Protein AF-A0A954MRH5-F1 (afdb_monomer_lite)

pLDDT: mean 93.79, std 6.07, range [64.12, 98.69]

Foldseek 3Di:
DVVVVDPDDDDDDPCVLAPPPRDDWDDDPQLCDDDVCVVPVCVLRVLLSSVVSVCVVVVDQEDEDECVVVSSLLSNVRSCVVVVPNHHYHYDYFDADPLRQGDDPCLVVDDPLRNQLSSCLRVLQVVLQVCLLVFDWNQVSQVVSVVSSVVSPNPDDPDDFDADSNRRHGRHTGGHDNVDRGD

Radius of gyration: 18.88 Å; chains: 1; bounding box: 48×38×46 Å

Secondary structure (DSSP, 8-state):
-TTTT-S------HHHHS-TT--------GGGSSGGGTS-TTHHHHHHHHHHHHHHHH--SEEEEEGGGHHHHHHHHHHHHHTT---EEEEEP--B-TTSPBP-GGGGG--HHHHHHHTTHHHHHHHHHHHHHTT-BHHHHHHHHHHHHHHHT-S--S----B-TTT--B--SSBPPTTS---

Structure (mmCIF, N/CA/C/O backbone):
data_AF-A0A954MRH5-F1
#
_entry.id   AF-A0A954MRH5-F1
#
loop_
_atom_site.group_PDB
_atom_site.id
_atom_site.type_symbol
_atom_site.label_atom_id
_atom_site.label_alt_id
_atom_site.label_comp_id
_atom_site.label_asym_id
_atom_site.label_entity_id
_atom_site.label_seq_id
_atom_site.pdbx_PDB_ins_code
_atom_site.Cartn_x
_atom_site.Cartn_y
_atom_site.Cartn_z
_atom_site.occupancy
_atom_site.B_iso_or_equiv
_atom_site.auth_seq_id
_atom_site.auth_comp_id
_atom_site.auth_asym_id
_atom_site.auth_atom_id
_atom_site.pdbx_PDB_model_num
ATOM 1 N N . LEU A 1 1 ? -23.532 3.596 -3.699 1.00 89.56 1 LEU A N 1
ATOM 2 C CA . LEU A 1 1 ? -23.873 2.685 -2.579 1.00 89.56 1 LEU A CA 1
ATOM 3 C C . LEU A 1 1 ? -25.225 2.007 -2.791 1.00 89.56 1 LEU A C 1
ATOM 5 O O . LEU A 1 1 ? -25.242 0.791 -2.868 1.00 89.56 1 LEU A O 1
ATOM 9 N N . GLN A 1 2 ? -26.325 2.746 -2.987 1.00 90.81 2 GLN A N 1
ATOM 10 C CA . GLN A 1 2 ? -27.653 2.141 -3.208 1.00 90.81 2 GLN A CA 1
ATOM 11 C C . GLN A 1 2 ? -27.710 1.185 -4.417 1.00 90.81 2 GLN A C 1
ATOM 13 O O . GLN A 1 2 ? -28.154 0.055 -4.273 1.00 90.81 2 GLN A O 1
ATOM 18 N N . ILE A 1 3 ? -27.176 1.591 -5.578 1.00 96.56 3 ILE A N 1
ATOM 19 C CA . ILE A 1 3 ? -27.087 0.725 -6.777 1.00 96.56 3 ILE A CA 1
ATOM 20 C C . ILE A 1 3 ? -26.223 -0.524 -6.523 1.00 96.56 3 ILE A C 1
ATOM 22 O O . ILE A 1 3 ? -26.473 -1.575 -7.097 1.00 96.56 3 ILE A O 1
ATOM 26 N N . ALA A 1 4 ? -25.235 -0.428 -5.631 1.00 93.38 4 ALA A N 1
ATOM 27 C CA . ALA A 1 4 ? -24.370 -1.545 -5.252 1.00 93.38 4 ALA A CA 1
ATOM 28 C C . ALA A 1 4 ? -24.999 -2.456 -4.175 1.00 93.38 4 ALA A C 1
ATOM 30 O O . ALA A 1 4 ? -24.325 -3.344 -3.665 1.00 93.38 4 ALA A O 1
ATOM 31 N N . GLY A 1 5 ? -26.259 -2.219 -3.788 1.00 96.94 5 GLY A N 1
ATOM 32 C CA . GLY A 1 5 ? -26.965 -3.027 -2.792 1.00 96.94 5 GLY A CA 1
ATOM 33 C C . GLY A 1 5 ? -26.489 -2.823 -1.351 1.00 96.94 5 GLY A C 1
ATOM 34 O O . GLY A 1 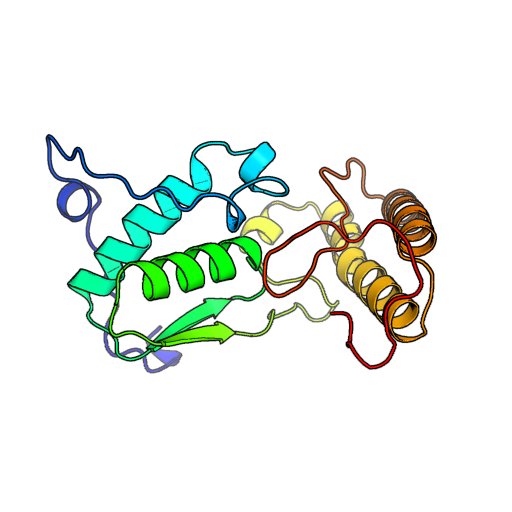5 ? -26.732 -3.675 -0.502 1.00 96.94 5 GLY A O 1
ATOM 35 N N . CYS A 1 6 ? -25.798 -1.721 -1.039 1.00 96.88 6 CYS A N 1
ATOM 36 C CA . CYS A 1 6 ? -25.361 -1.461 0.334 1.00 96.88 6 CYS A CA 1
ATOM 37 C C . CYS A 1 6 ? -26.562 -1.173 1.250 1.00 96.88 6 CYS A C 1
ATOM 39 O O . CYS A 1 6 ? -27.315 -0.232 1.002 1.00 96.88 6 CYS A O 1
ATOM 41 N N . HIS A 1 7 ? -26.684 -1.928 2.344 1.00 96.56 7 HIS A N 1
ATOM 42 C CA . HIS A 1 7 ? -27.750 -1.763 3.342 1.00 96.56 7 HIS A CA 1
ATOM 43 C C . HIS A 1 7 ? -27.573 -0.526 4.238 1.00 96.56 7 HIS A C 1
ATOM 45 O O . HIS A 1 7 ? -28.554 0.036 4.716 1.00 96.56 7 HIS A O 1
ATOM 51 N N . LEU A 1 8 ? -26.327 -0.112 4.486 1.00 96.06 8 LEU A N 1
ATOM 52 C CA . LEU A 1 8 ? -25.982 0.995 5.378 1.00 96.06 8 LEU A CA 1
ATOM 53 C C . LEU A 1 8 ? -24.774 1.761 4.825 1.00 96.06 8 LEU A C 1
ATOM 55 O O . LEU A 1 8 ? -23.855 1.165 4.263 1.00 96.06 8 LEU A O 1
ATOM 59 N N . ALA A 1 9 ? -24.753 3.072 5.054 1.00 96.12 9 ALA A N 1
ATOM 60 C CA . ALA A 1 9 ? -23.539 3.876 5.042 1.00 96.12 9 ALA A CA 1
ATOM 61 C C . ALA A 1 9 ? -23.275 4.368 6.472 1.00 96.12 9 ALA A C 1
ATOM 63 O O . ALA A 1 9 ? -24.093 5.093 7.034 1.00 96.12 9 ALA A O 1
ATOM 64 N N . TYR A 1 10 ? -22.158 3.954 7.073 1.00 96.00 10 TYR A N 1
ATOM 65 C CA . TYR A 1 10 ? -21.760 4.432 8.396 1.00 96.00 10 TYR A CA 1
ATOM 66 C C . TYR A 1 10 ? -20.880 5.676 8.251 1.00 96.00 10 TY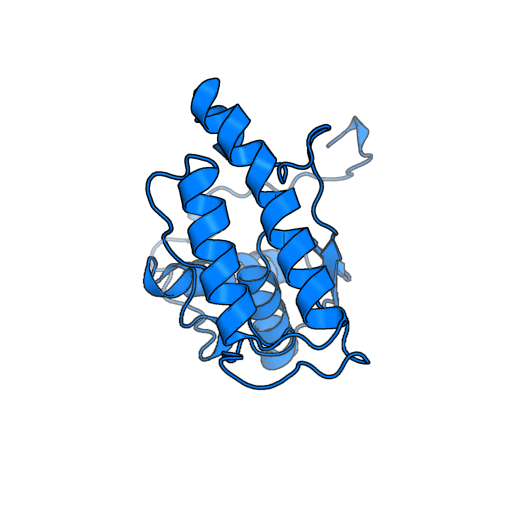R A C 1
ATOM 68 O O . TYR A 1 10 ? -19.753 5.593 7.766 1.00 96.00 10 TYR A O 1
ATOM 76 N N . THR A 1 11 ? -21.414 6.833 8.644 1.00 96.25 11 THR A N 1
ATOM 77 C CA . THR A 1 11 ? -20.775 8.148 8.474 1.00 96.25 11 THR A CA 1
ATOM 78 C C . THR A 1 11 ? -20.686 8.890 9.814 1.00 96.25 11 THR A C 1
ATOM 80 O O . THR A 1 11 ? -21.389 9.886 10.006 1.00 96.25 11 THR A O 1
ATOM 83 N N . PRO A 1 12 ? -19.891 8.395 10.782 1.00 96.38 12 PRO A N 1
ATOM 84 C CA . PRO A 1 12 ? -19.759 9.050 12.079 1.00 96.38 12 PRO A CA 1
ATOM 85 C C . PRO A 1 12 ? -19.056 10.407 11.926 1.00 96.38 12 PRO A C 1
ATOM 87 O O . PRO A 1 12 ? -18.110 10.518 11.137 1.00 96.38 12 PRO A O 1
ATOM 90 N N . PRO A 1 13 ? -19.461 11.438 12.685 1.00 96.88 13 PRO A N 1
ATOM 91 C CA . PRO A 1 13 ? -18.741 12.699 12.700 1.00 96.88 13 PRO A CA 1
ATOM 92 C C . PRO A 1 13 ? -17.397 12.565 13.451 1.00 96.88 13 PRO A C 1
ATOM 94 O O . PRO A 1 13 ? -17.217 11.634 14.252 1.00 96.88 13 PRO A O 1
ATOM 97 N N . PRO A 1 14 ? -16.430 13.476 13.219 1.00 96.06 14 PRO A N 1
ATOM 98 C CA . PRO A 1 14 ? -15.101 13.404 13.825 1.00 96.06 14 PRO A CA 1
ATOM 99 C C . PRO A 1 14 ? -15.111 13.309 15.351 1.00 96.06 14 PRO A C 1
ATOM 101 O O . PRO A 1 14 ? -14.329 12.543 15.897 1.00 96.06 14 PRO A O 1
ATOM 104 N N . GLU A 1 15 ? -16.007 14.013 16.038 1.00 96.62 15 GLU A N 1
ATOM 105 C CA . GLU A 1 15 ? -16.146 14.007 17.498 1.00 96.62 15 GLU A CA 1
ATOM 106 C C . GLU A 1 15 ? -16.636 12.665 18.061 1.00 96.62 15 GLU A C 1
ATOM 108 O O . GLU A 1 15 ? -16.287 12.301 19.183 1.00 96.62 15 GLU A O 1
ATOM 113 N N . GLN A 1 16 ? -17.390 11.887 17.275 1.00 95.50 16 GLN A N 1
ATOM 114 C CA . GLN A 1 16 ? -17.763 10.519 17.639 1.00 95.50 16 GLN A CA 1
ATOM 115 C C . GLN A 1 16 ? -16.573 9.567 17.470 1.00 95.50 16 GLN A C 1
ATOM 117 O O . GLN A 1 16 ? -16.407 8.617 18.240 1.00 95.50 16 GLN A O 1
ATOM 122 N N . MET A 1 17 ? -15.728 9.812 16.467 1.00 97.62 17 MET A N 1
ATOM 123 C CA . MET A 1 17 ? -14.498 9.046 16.288 1.00 97.62 17 MET A CA 1
ATOM 124 C C . MET A 1 17 ? -13.462 9.424 17.351 1.00 97.62 17 MET A C 1
ATOM 126 O O . MET A 1 17 ? -12.889 8.542 17.984 1.00 97.62 17 MET A O 1
ATOM 130 N N . TYR A 1 18 ? -13.255 10.707 17.609 1.00 97.50 18 TYR A N 1
ATOM 131 C CA . TYR A 1 18 ? -12.198 11.240 18.460 1.00 97.50 18 TYR A CA 1
ATOM 132 C C . TYR A 1 18 ? -12.798 12.239 19.458 1.00 97.50 18 TYR A C 1
ATOM 134 O O . TYR A 1 18 ? -12.768 13.447 19.215 1.00 97.50 18 TYR A O 1
ATOM 142 N N . PRO A 1 19 ? -13.369 11.756 20.576 1.00 96.81 19 PRO A N 1
ATOM 143 C CA . PRO A 1 19 ? -13.929 12.637 21.592 1.00 96.81 19 PRO A CA 1
ATOM 144 C C . PRO A 1 19 ? -12.839 13.512 22.238 1.00 96.81 19 PRO A C 1
ATOM 146 O O . PRO A 1 19 ? -11.656 13.149 22.208 1.00 96.81 19 PRO A O 1
ATOM 149 N N . PRO A 1 20 ? -13.210 14.648 22.863 1.00 97.50 20 PRO A N 1
ATOM 150 C CA . PRO A 1 20 ? -12.262 15.484 23.594 1.00 97.50 20 PRO A CA 1
ATOM 151 C C . PRO A 1 20 ? -11.440 14.664 24.598 1.00 97.50 20 PRO A C 1
ATOM 153 O O . PRO A 1 20 ? -11.992 13.905 25.391 1.00 97.50 20 PRO A O 1
ATOM 156 N N . GLY A 1 21 ? -10.113 14.808 24.551 1.00 96.94 21 GLY A N 1
ATOM 157 C CA . GLY A 1 21 ? -9.197 14.051 25.409 1.00 96.94 21 GLY A CA 1
ATOM 158 C C . GLY A 1 21 ? -8.838 12.647 24.906 1.00 96.94 21 GLY A C 1
ATOM 159 O O . GLY A 1 21 ? -8.277 11.869 25.672 1.00 96.94 21 GLY A O 1
ATOM 160 N N . PHE A 1 22 ? -9.125 12.301 23.646 1.00 97.19 22 PHE A N 1
ATOM 161 C CA . PHE A 1 22 ? -8.670 11.042 23.047 1.00 97.19 22 PHE A CA 1
ATOM 162 C C . PHE A 1 22 ? -7.131 10.928 23.068 1.00 97.19 22 PHE A C 1
ATOM 164 O O . PHE A 1 22 ? -6.431 11.788 22.539 1.00 97.19 22 PHE A O 1
ATOM 171 N N . GLN A 1 23 ? -6.609 9.858 23.680 1.00 96.69 23 GLN A N 1
ATOM 172 C CA . GLN A 1 23 ? -5.170 9.665 23.948 1.00 96.69 23 GLN A CA 1
ATOM 173 C C . GLN A 1 23 ? -4.608 8.331 23.430 1.00 96.69 23 GLN A C 1
ATOM 175 O O . GLN A 1 23 ? -3.421 8.051 23.585 1.00 96.69 23 GLN A O 1
ATOM 180 N N . THR A 1 24 ? -5.435 7.483 22.819 1.00 97.62 24 THR A N 1
ATOM 181 C CA . THR A 1 24 ? -5.009 6.154 22.365 1.00 97.62 24 THR A CA 1
ATOM 182 C C . THR A 1 24 ? -4.482 6.210 20.936 1.00 97.62 24 THR A C 1
ATOM 184 O O . THR A 1 24 ? -5.123 6.770 20.054 1.00 97.62 24 THR A O 1
ATOM 187 N N . SER A 1 25 ? -3.345 5.570 20.675 1.00 96.31 25 SER A N 1
ATOM 188 C CA . SER A 1 25 ? -2.839 5.363 19.316 1.00 96.31 25 SER A CA 1
ATOM 189 C C . SER A 1 25 ? -2.343 3.933 19.143 1.00 96.31 25 SER A C 1
ATOM 191 O O . SER A 1 25 ? -1.974 3.274 20.115 1.00 96.31 25 SER A O 1
ATOM 193 N N . ILE A 1 26 ? -2.363 3.450 17.903 1.00 97.50 26 ILE A N 1
ATOM 194 C CA . ILE A 1 26 ? -1.833 2.141 17.522 1.00 97.50 26 ILE A CA 1
ATOM 195 C C . ILE A 1 26 ? -0.628 2.367 16.617 1.00 97.50 26 ILE A C 1
ATOM 197 O O . ILE A 1 26 ? -0.722 3.069 15.611 1.00 97.50 26 ILE A O 1
ATOM 201 N N . LYS A 1 27 ? 0.501 1.747 16.963 1.00 96.44 27 LYS A N 1
ATOM 202 C CA . LYS A 1 27 ? 1.716 1.738 16.148 1.00 96.44 27 LYS A CA 1
ATOM 203 C C . LYS A 1 27 ? 1.984 0.310 15.684 1.00 96.44 27 LYS A C 1
ATOM 205 O O . LYS A 1 27 ? 2.198 -0.575 16.504 1.00 96.44 27 LYS A O 1
ATOM 210 N N . VAL A 1 28 ? 2.002 0.109 14.372 1.00 95.62 28 VAL A N 1
ATOM 211 C CA . VAL A 1 28 ? 2.463 -1.135 13.743 1.00 95.62 28 VAL A CA 1
ATOM 212 C C . VAL A 1 28 ? 3.884 -0.882 13.259 1.00 95.62 28 VAL A C 1
ATOM 214 O O . VAL A 1 28 ? 4.093 0.085 12.541 1.00 95.62 28 VAL A O 1
ATOM 217 N N . GLU A 1 29 ? 4.867 -1.680 13.672 1.00 92.19 29 GLU A N 1
ATOM 218 C CA . GLU A 1 29 ? 6.280 -1.341 13.445 1.00 92.19 29 GLU A CA 1
ATOM 219 C C . GLU A 1 29 ? 6.769 -1.687 12.034 1.00 92.19 29 GLU A C 1
ATOM 221 O O . GLU A 1 29 ? 6.467 -0.944 11.107 1.00 92.19 29 GLU A O 1
ATOM 226 N N . ALA A 1 30 ? 7.514 -2.782 11.860 1.00 91.50 30 ALA A N 1
ATOM 227 C CA . ALA A 1 30 ? 8.317 -3.073 10.667 1.00 91.50 30 ALA A CA 1
ATOM 228 C C . ALA A 1 30 ? 7.620 -2.786 9.320 1.00 91.50 30 ALA A C 1
ATOM 230 O O . ALA A 1 30 ? 8.152 -2.052 8.496 1.00 91.50 30 ALA A O 1
ATOM 231 N N . VAL A 1 31 ? 6.394 -3.279 9.125 1.00 93.12 31 VAL A N 1
ATOM 232 C CA . VAL A 1 31 ? 5.659 -3.149 7.850 1.00 93.12 31 VAL A CA 1
ATOM 233 C C . VAL A 1 31 ? 5.215 -1.711 7.517 1.00 93.12 31 VAL A C 1
ATOM 235 O O . VAL A 1 31 ? 4.887 -1.403 6.372 1.00 93.12 31 VAL A O 1
ATOM 238 N N . SER A 1 32 ? 5.218 -0.800 8.497 1.00 91.44 32 SER A N 1
ATOM 239 C CA 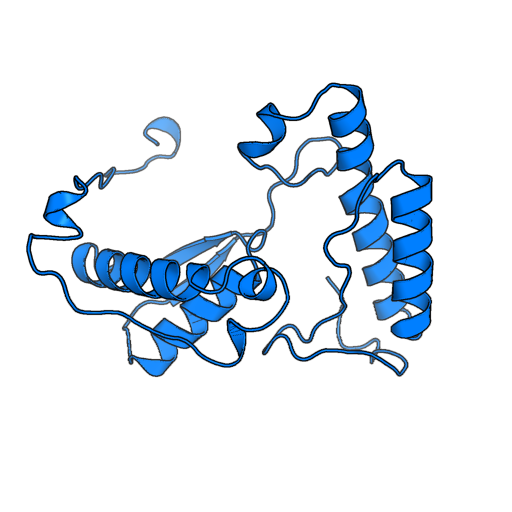. SER A 1 32 ? 4.905 0.620 8.275 1.00 91.44 32 SER A CA 1
ATOM 240 C C . SER A 1 32 ? 6.110 1.464 7.847 1.00 91.44 32 SER A C 1
ATOM 242 O O . SER A 1 32 ? 5.932 2.627 7.484 1.00 91.44 32 SER A O 1
ATOM 244 N N . GLN A 1 33 ? 7.325 0.912 7.913 1.00 90.44 33 GLN A N 1
ATOM 245 C CA . GLN A 1 33 ? 8.563 1.633 7.622 1.00 90.44 33 GLN A CA 1
ATOM 246 C C . GLN A 1 33 ? 8.901 1.590 6.125 1.00 90.44 33 GLN A C 1
ATOM 248 O O . GLN A 1 33 ? 8.517 0.661 5.414 1.00 90.44 33 GLN A O 1
ATOM 253 N N . GLY A 1 34 ? 9.632 2.602 5.644 1.00 91.94 34 GLY A N 1
ATOM 254 C CA . GLY A 1 34 ? 9.980 2.748 4.226 1.00 91.94 34 GLY A CA 1
ATOM 255 C C . GLY A 1 34 ? 8.770 3.027 3.324 1.00 91.94 34 GLY A C 1
ATOM 256 O O . GLY A 1 34 ? 7.636 3.167 3.797 1.00 91.94 34 GLY A O 1
ATOM 257 N N . LEU A 1 35 ? 9.008 3.107 2.011 1.00 93.50 35 LEU A N 1
ATOM 258 C CA . LEU A 1 35 ? 7.978 3.367 0.995 1.00 93.50 35 LEU A CA 1
ATOM 259 C C . LEU A 1 35 ? 7.137 4.615 1.350 1.00 93.50 35 LEU A C 1
ATOM 261 O O . LEU A 1 35 ? 7.669 5.694 1.616 1.00 93.50 35 LEU A O 1
ATOM 265 N N . CYS A 1 36 ? 5.808 4.479 1.423 1.00 90.38 36 CYS A N 1
ATOM 266 C CA . CYS A 1 36 ? 4.915 5.570 1.809 1.00 90.38 36 CYS A CA 1
ATOM 267 C C . CYS A 1 36 ? 5.155 6.068 3.244 1.00 90.38 36 CYS A C 1
ATOM 269 O O . CYS A 1 36 ? 4.845 7.223 3.535 1.00 90.38 36 CYS A O 1
ATOM 271 N N . GLY A 1 37 ? 5.691 5.229 4.135 1.00 85.31 37 GLY A N 1
ATOM 272 C CA . GLY A 1 37 ? 5.943 5.567 5.537 1.00 85.31 37 GLY A CA 1
ATOM 273 C C . GLY A 1 37 ? 7.080 6.569 5.728 1.00 85.31 37 GLY A C 1
ATOM 274 O O . GLY A 1 37 ? 7.008 7.410 6.621 1.00 85.31 37 GLY A O 1
ATOM 275 N N . GLU A 1 38 ? 8.086 6.547 4.851 1.00 88.56 38 GLU A N 1
ATOM 276 C CA . GLU A 1 38 ? 9.236 7.459 4.915 1.00 88.56 38 GLU A CA 1
ATOM 277 C C . GLU A 1 38 ? 8.825 8.909 4.640 1.00 88.56 38 GLU A C 1
ATOM 279 O O . GLU A 1 38 ? 9.144 9.820 5.401 1.00 88.56 38 GLU A O 1
ATOM 284 N N . SER A 1 39 ? 8.004 9.112 3.610 1.00 85.31 39 SER A N 1
ATOM 285 C CA . SER A 1 39 ? 7.442 10.429 3.293 1.00 85.31 39 SER A CA 1
ATOM 286 C C . SER A 1 39 ? 6.363 10.892 4.286 1.00 85.31 39 SER A C 1
ATOM 288 O O . SER A 1 39 ? 5.942 12.051 4.244 1.00 85.31 39 SER A O 1
ATOM 290 N N . ARG A 1 40 ? 5.861 9.995 5.155 1.00 87.00 40 ARG A N 1
ATOM 291 C CA . ARG A 1 40 ? 4.695 10.243 6.020 1.00 87.00 40 ARG A CA 1
ATOM 292 C C . ARG A 1 40 ? 4.805 9.548 7.394 1.00 87.00 40 ARG A C 1
ATOM 294 O O . ARG A 1 40 ? 4.036 8.621 7.670 1.00 87.00 40 ARG A O 1
ATOM 301 N N . PRO A 1 41 ? 5.655 10.047 8.312 1.00 79.75 41 PRO A N 1
ATOM 302 C CA . PRO A 1 41 ? 6.039 9.349 9.550 1.00 79.75 41 PRO A CA 1
ATOM 303 C C . PRO A 1 41 ? 4.899 8.937 10.502 1.00 79.75 41 PRO A C 1
ATOM 305 O O . PRO A 1 41 ? 5.065 8.032 11.315 1.00 79.75 41 PRO A O 1
ATOM 308 N N . HIS A 1 42 ? 3.730 9.582 10.425 1.00 86.56 42 HIS A N 1
ATOM 309 C CA . HIS A 1 42 ? 2.575 9.296 11.294 1.00 86.56 42 HIS A CA 1
ATOM 310 C C . HIS A 1 42 ? 1.396 8.631 10.573 1.00 86.56 42 HIS A C 1
ATOM 312 O O . HIS A 1 42 ? 0.396 8.284 11.204 1.00 86.56 42 HIS A O 1
ATOM 318 N N . PHE A 1 43 ? 1.487 8.455 9.253 1.00 92.62 43 PHE A N 1
ATOM 319 C CA . PHE A 1 43 ? 0.342 8.084 8.423 1.00 92.62 43 PHE A CA 1
ATOM 320 C C . PHE A 1 43 ? -0.240 6.722 8.801 1.00 92.62 43 PHE A C 1
ATOM 322 O O . PHE A 1 43 ? -1.434 6.624 9.085 1.00 92.62 43 PHE A O 1
ATOM 329 N N . PHE A 1 44 ? 0.596 5.687 8.895 1.00 96.62 44 PHE A N 1
ATOM 330 C CA . PHE A 1 44 ? 0.119 4.339 9.209 1.00 96.62 44 PHE A CA 1
ATOM 331 C C . PHE A 1 44 ? -0.349 4.170 10.657 1.00 96.62 44 PHE A C 1
ATOM 333 O O . PHE A 1 44 ? -1.248 3.370 10.899 1.00 96.62 44 PHE A O 1
ATOM 340 N N . GLY A 1 45 ? 0.174 4.957 11.604 1.00 96.38 45 GLY A N 1
ATOM 341 C CA . GLY A 1 45 ? -0.360 4.984 12.969 1.00 96.38 45 GLY A CA 1
ATOM 342 C C . GLY A 1 45 ? -1.788 5.538 13.013 1.00 96.38 45 GLY A C 1
ATOM 343 O O . GLY A 1 45 ? -2.668 4.974 13.668 1.00 96.38 45 GLY A O 1
ATOM 344 N N . GLY A 1 46 ? -2.053 6.595 12.237 1.00 97.00 46 GLY A N 1
ATOM 345 C CA . GLY A 1 46 ? -3.403 7.127 12.040 1.00 97.00 46 GLY A CA 1
ATOM 346 C C . GLY A 1 46 ? -4.342 6.113 11.381 1.00 97.00 46 GLY A C 1
ATOM 347 O O . GLY A 1 46 ? -5.442 5.888 11.887 1.00 97.00 46 GLY A O 1
ATOM 348 N N . VAL A 1 47 ? -3.890 5.451 10.307 1.00 98.06 47 VAL A N 1
ATOM 349 C CA . VAL A 1 47 ? -4.651 4.385 9.626 1.00 98.06 47 VAL A CA 1
ATOM 350 C C . VAL A 1 47 ? -4.995 3.248 10.588 1.00 98.06 47 VAL A C 1
ATOM 352 O O . VAL A 1 47 ? -6.164 2.891 10.710 1.00 98.06 47 VAL A O 1
ATOM 355 N N . ALA A 1 48 ? -4.007 2.685 11.286 1.00 98.38 48 ALA A N 1
ATOM 356 C CA . ALA A 1 48 ? -4.228 1.581 12.216 1.00 98.38 48 ALA A CA 1
ATOM 357 C C . ALA A 1 48 ? -5.240 1.977 13.305 1.00 98.38 48 ALA A C 1
ATOM 359 O O . ALA A 1 48 ? -6.208 1.262 13.564 1.00 98.38 48 ALA A O 1
ATOM 360 N N . THR A 1 49 ? -5.083 3.176 13.873 1.00 98.31 49 THR A N 1
ATOM 361 C CA . THR A 1 49 ? -5.981 3.694 14.913 1.00 98.31 49 THR A CA 1
ATOM 362 C C . THR A 1 49 ? -7.420 3.842 14.410 1.00 98.31 49 THR A C 1
ATOM 364 O O . THR A 1 49 ? -8.348 3.356 15.061 1.00 98.31 49 THR A O 1
ATOM 367 N N . VAL A 1 50 ? -7.638 4.479 13.252 1.00 98.31 50 VAL A N 1
ATOM 368 C CA . VAL A 1 50 ? -8.999 4.686 12.728 1.00 98.31 50 VAL A CA 1
ATOM 369 C C . VAL A 1 50 ? -9.647 3.372 12.296 1.00 98.31 50 VAL A C 1
ATOM 371 O O . VAL A 1 50 ? -10.816 3.144 12.608 1.00 98.31 50 VAL A O 1
ATOM 374 N N . VAL A 1 51 ? -8.897 2.480 11.643 1.00 98.56 51 VAL A N 1
ATOM 375 C CA . VAL A 1 51 ? -9.415 1.189 11.172 1.00 98.56 51 VAL A CA 1
ATOM 376 C C . VAL A 1 51 ? -9.779 0.294 12.353 1.00 98.56 51 VAL A C 1
ATOM 378 O O . VAL A 1 51 ? -10.877 -0.252 12.362 1.00 98.56 51 VAL A O 1
ATOM 381 N N . CYS A 1 52 ? -8.942 0.209 13.392 1.00 98.69 52 CYS A N 1
ATOM 382 C CA . CYS A 1 52 ? -9.269 -0.543 14.607 1.00 98.69 52 CYS A CA 1
ATOM 383 C C . CYS A 1 52 ? -10.585 -0.061 15.239 1.00 98.69 52 CYS A C 1
ATOM 385 O O . CYS A 1 52 ? -11.464 -0.860 15.568 1.00 98.69 52 CYS A O 1
ATOM 387 N N . LYS A 1 53 ? -10.775 1.260 15.338 1.00 98.25 53 LYS A N 1
ATOM 388 C CA . LYS A 1 53 ? -12.017 1.843 15.865 1.00 98.25 53 LYS A CA 1
ATOM 389 C C . LYS A 1 53 ? -13.230 1.494 15.006 1.00 98.25 53 LYS A C 1
ATOM 391 O O . LYS A 1 53 ? -14.255 1.105 15.558 1.00 98.25 53 LYS A O 1
ATOM 396 N N . LEU A 1 54 ? -13.114 1.603 13.683 1.00 98.44 54 LEU A N 1
ATOM 397 C CA . LEU A 1 54 ? -14.194 1.255 12.758 1.00 98.44 54 LEU A CA 1
ATOM 398 C C . LEU A 1 54 ? -14.558 -0.232 12.846 1.00 98.44 54 LEU A C 1
ATOM 400 O O . LEU A 1 54 ? -15.738 -0.558 12.934 1.00 98.44 54 LEU A O 1
ATOM 404 N N . LEU A 1 55 ? -13.569 -1.126 12.898 1.00 98.44 55 LEU A N 1
ATOM 405 C CA . LEU A 1 55 ? -13.793 -2.565 13.048 1.00 98.44 55 LEU A CA 1
ATOM 406 C C . LEU A 1 55 ? -14.484 -2.898 14.378 1.00 98.44 55 LEU A C 1
ATOM 408 O O . LEU A 1 55 ? -15.408 -3.704 14.394 1.00 98.44 55 LEU A O 1
ATOM 412 N N . ASN A 1 56 ? -14.126 -2.222 15.471 1.00 97.88 56 ASN A N 1
ATOM 413 C CA . ASN A 1 56 ? -14.780 -2.406 16.772 1.00 97.88 56 ASN A CA 1
ATOM 414 C C . ASN A 1 56 ? -16.222 -1.871 16.820 1.00 97.88 56 ASN A C 1
ATOM 416 O O . ASN A 1 56 ? -17.060 -2.424 17.538 1.00 97.88 56 ASN A O 1
ATOM 420 N N . GLN A 1 57 ? -16.511 -0.794 16.085 1.00 97.31 57 GLN A N 1
ATOM 421 C CA . GLN A 1 57 ? -17.845 -0.190 16.014 1.00 97.31 57 GLN A CA 1
ATOM 422 C C . GLN A 1 57 ? -18.783 -0.967 15.084 1.00 97.31 57 GLN A C 1
ATOM 424 O O . GLN A 1 57 ? -19.933 -1.201 15.442 1.00 97.31 57 GLN A O 1
ATOM 429 N N . VAL A 1 58 ? -18.294 -1.377 13.911 1.00 97.38 58 VAL A N 1
ATOM 430 C CA . VAL A 1 58 ? -19.085 -2.081 12.887 1.00 97.38 58 VAL A CA 1
ATOM 431 C C . VAL A 1 58 ? -19.167 -3.584 13.164 1.00 97.38 58 VAL A C 1
ATOM 433 O O . VAL A 1 58 ? -20.187 -4.196 12.865 1.00 97.38 58 VAL A O 1
ATOM 436 N N . ARG A 1 59 ? -18.115 -4.175 13.749 1.00 97.44 59 ARG A N 1
ATOM 437 C CA . ARG A 1 59 ? -17.965 -5.619 14.017 1.00 97.44 59 ARG A CA 1
ATOM 438 C C . ARG A 1 59 ? -18.245 -6.504 12.793 1.00 97.44 59 ARG A C 1
ATOM 440 O O . ARG A 1 59 ? -19.093 -7.394 12.864 1.00 97.44 59 ARG A O 1
ATOM 447 N N . PRO A 1 60 ? -17.575 -6.259 11.654 1.00 98.00 60 PRO A N 1
ATOM 448 C CA . PRO A 1 60 ? -17.773 -7.082 10.474 1.00 98.00 60 PRO A CA 1
ATOM 449 C C . PRO A 1 60 ? -17.112 -8.455 10.651 1.00 98.00 60 PRO A C 1
ATOM 451 O O . PRO A 1 60 ? -16.110 -8.582 11.349 1.00 98.00 60 PRO A O 1
ATOM 454 N N . THR A 1 61 ? -17.626 -9.466 9.953 1.00 98.44 61 THR A N 1
ATOM 455 C CA . THR A 1 61 ? -16.923 -10.749 9.782 1.00 98.44 61 THR A CA 1
ATOM 456 C C . THR A 1 61 ? -15.800 -10.641 8.750 1.00 98.44 61 THR A C 1
ATOM 458 O O . THR A 1 61 ? -14.752 -11.255 8.916 1.00 98.44 61 THR A O 1
ATOM 461 N N . VAL A 1 62 ? -16.002 -9.819 7.713 1.00 98.62 62 VAL A N 1
ATOM 462 C CA . VAL A 1 62 ? -15.053 -9.571 6.621 1.00 98.62 62 VAL A CA 1
ATOM 463 C C . VAL A 1 62 ? -14.945 -8.069 6.366 1.00 98.62 62 VAL A C 1
ATOM 465 O O . VAL A 1 62 ? -15.961 -7.383 6.247 1.00 98.62 62 VAL A O 1
ATOM 468 N N . ALA A 1 63 ? -13.724 -7.556 6.228 1.00 98.56 63 ALA A N 1
ATOM 469 C CA . ALA A 1 63 ? -13.454 -6.196 5.777 1.00 98.56 63 ALA A CA 1
ATOM 470 C C . ALA A 1 63 ? -12.545 -6.204 4.539 1.00 98.56 63 ALA A C 1
ATOM 472 O O . ALA A 1 63 ? -11.512 -6.874 4.503 1.00 98.56 63 ALA A O 1
ATOM 473 N N . VAL A 1 64 ? -12.942 -5.447 3.514 1.00 98.38 64 VAL A N 1
ATOM 474 C CA . VAL A 1 64 ? -12.303 -5.450 2.193 1.00 98.38 64 VAL A CA 1
ATOM 475 C C . VAL A 1 64 ? -11.518 -4.158 1.988 1.00 98.38 64 VAL A C 1
ATOM 477 O O . VAL A 1 64 ? -12.059 -3.066 2.160 1.00 98.38 64 VAL A O 1
ATOM 480 N N . PHE A 1 65 ? -10.255 -4.277 1.583 1.00 98.44 65 PHE A N 1
ATOM 481 C CA . PHE A 1 65 ? -9.363 -3.152 1.296 1.00 98.44 65 PHE A CA 1
ATOM 482 C C . PHE A 1 65 ? -8.689 -3.355 -0.063 1.00 98.44 65 PHE A C 1
ATOM 484 O O . PHE A 1 65 ? -8.337 -4.473 -0.420 1.00 98.44 65 PHE A O 1
ATOM 491 N N . GLY A 1 66 ? -8.506 -2.286 -0.838 1.00 97.44 66 GLY A N 1
ATOM 492 C CA . GLY A 1 66 ? -7.893 -2.383 -2.165 1.00 97.44 66 GLY A CA 1
ATOM 493 C C . GLY A 1 66 ? -6.390 -2.662 -2.105 1.00 97.44 66 GLY A C 1
ATOM 494 O O . GLY A 1 66 ? -5.663 -1.995 -1.372 1.00 97.44 66 GLY A O 1
ATOM 495 N N . GLU A 1 67 ? -5.907 -3.580 -2.943 1.00 97.00 67 GLU A N 1
ATOM 496 C CA . GLU A 1 67 ? -4.479 -3.900 -3.099 1.00 97.00 67 GLU A CA 1
ATOM 497 C C . GLU A 1 67 ? -3.659 -2.722 -3.641 1.00 97.00 67 GLU A C 1
ATOM 499 O O . GLU A 1 67 ? -2.446 -2.681 -3.477 1.00 97.00 67 GLU A O 1
ATOM 504 N N . LYS A 1 68 ? -4.320 -1.718 -4.229 1.00 96.44 68 LYS A N 1
ATOM 505 C CA . LYS A 1 68 ? -3.687 -0.483 -4.709 1.00 96.44 68 LYS A CA 1
ATOM 506 C C . LYS A 1 68 ? -2.921 0.246 -3.597 1.00 96.44 68 LYS A C 1
ATOM 508 O O . LYS A 1 68 ? -1.904 0.874 -3.871 1.00 96.44 68 LYS A O 1
ATOM 513 N N . ASP A 1 69 ? -3.381 0.138 -2.352 1.00 96.69 69 ASP A N 1
ATOM 514 C CA . ASP A 1 69 ? -2.691 0.645 -1.166 1.00 96.69 69 ASP A CA 1
ATOM 515 C C . ASP A 1 69 ? -2.056 -0.533 -0.392 1.00 96.69 69 ASP A C 1
ATOM 517 O O . ASP A 1 69 ? -2.353 -0.770 0.779 1.00 96.69 69 ASP A O 1
ATOM 521 N N . PHE A 1 70 ? -1.190 -1.310 -1.058 1.00 96.50 70 PHE A N 1
ATOM 522 C CA . PHE A 1 70 ? -0.695 -2.606 -0.565 1.00 96.50 70 PHE A CA 1
ATOM 523 C C . PHE A 1 70 ? -0.023 -2.544 0.819 1.00 96.50 70 PHE A C 1
ATOM 525 O O . PHE A 1 70 ? -0.327 -3.347 1.701 1.00 96.50 70 PHE A O 1
ATOM 532 N N . GLN A 1 71 ? 0.825 -1.538 1.069 1.00 96.81 71 GLN A N 1
ATOM 533 C CA . GLN A 1 71 ? 1.442 -1.342 2.388 1.00 96.81 71 GLN A CA 1
ATOM 534 C C . GLN A 1 71 ? 0.389 -1.093 3.481 1.00 96.81 71 GLN A C 1
ATOM 536 O O . GLN A 1 71 ? 0.511 -1.607 4.591 1.00 96.81 71 GLN A O 1
ATOM 541 N N . GLN A 1 72 ? -0.687 -0.367 3.159 1.00 97.50 72 GLN A N 1
ATOM 542 C CA . GLN A 1 72 ? -1.809 -0.158 4.073 1.00 97.50 72 GLN A CA 1
ATOM 543 C C . GLN A 1 72 ? -2.519 -1.477 4.393 1.00 97.50 72 GLN A C 1
ATOM 545 O O . GLN A 1 72 ? -2.810 -1.750 5.557 1.00 97.50 72 GLN A O 1
ATOM 550 N N . LEU A 1 73 ? -2.775 -2.301 3.371 1.00 97.94 73 LEU A N 1
ATOM 551 C CA . LEU A 1 73 ? -3.384 -3.620 3.533 1.00 97.94 73 LEU A CA 1
ATOM 552 C C . LEU A 1 73 ? -2.558 -4.495 4.485 1.00 97.94 73 LEU A C 1
ATOM 554 O O . LEU A 1 73 ? -3.125 -5.095 5.397 1.00 97.94 73 LEU A O 1
ATOM 558 N N . LEU A 1 74 ? -1.233 -4.533 4.325 1.00 97.44 74 LEU A N 1
ATOM 559 C CA . LEU A 1 74 ? -0.366 -5.321 5.203 1.00 97.44 74 LEU A CA 1
ATOM 560 C C . LEU A 1 74 ? -0.291 -4.764 6.629 1.00 97.44 74 LEU A C 1
ATOM 562 O O . LEU A 1 74 ? -0.334 -5.544 7.580 1.00 97.44 74 LEU A O 1
ATOM 566 N N . VAL A 1 75 ? -0.259 -3.438 6.803 1.00 97.62 75 VAL A N 1
ATOM 567 C CA . VAL A 1 75 ? -0.369 -2.796 8.127 1.00 97.62 75 VAL A CA 1
ATOM 568 C C . VAL A 1 75 ? -1.659 -3.228 8.834 1.00 97.62 75 VAL A C 1
ATOM 570 O O . VAL A 1 75 ? -1.621 -3.604 10.006 1.00 97.62 75 VAL A O 1
ATOM 573 N N . ILE A 1 76 ? -2.794 -3.226 8.127 1.00 98.44 76 ILE A N 1
ATOM 574 C CA . ILE A 1 76 ? -4.099 -3.613 8.686 1.00 98.44 76 ILE A CA 1
ATOM 575 C C . ILE A 1 76 ? -4.144 -5.112 8.994 1.00 98.44 76 ILE A C 1
ATOM 577 O O . ILE A 1 76 ? -4.544 -5.483 10.097 1.00 98.44 76 ILE A O 1
ATOM 581 N N . LYS A 1 77 ? -3.692 -5.973 8.071 1.00 98.19 77 LYS A N 1
ATOM 582 C CA . LYS A 1 77 ? -3.589 -7.427 8.296 1.00 98.19 77 LYS A CA 1
ATOM 583 C C . LYS A 1 77 ? -2.738 -7.737 9.528 1.00 98.19 77 LYS A C 1
ATOM 585 O O . LYS A 1 77 ? -3.140 -8.542 10.366 1.00 98.19 77 LYS A O 1
ATOM 590 N N . ARG A 1 78 ? -1.585 -7.071 9.662 1.00 97.94 78 ARG A N 1
ATOM 591 C CA . ARG A 1 78 ? -0.681 -7.225 10.807 1.00 97.94 78 ARG A CA 1
ATOM 592 C C . ARG A 1 78 ? -1.353 -6.803 12.112 1.00 97.94 78 ARG A C 1
ATOM 594 O O . ARG A 1 78 ? -1.296 -7.556 13.074 1.00 97.94 78 ARG A O 1
ATOM 601 N N . MET A 1 79 ? -2.008 -5.642 12.131 1.00 98.56 79 MET A N 1
ATOM 602 C CA . MET A 1 79 ? -2.733 -5.142 13.303 1.00 98.56 79 MET A CA 1
ATOM 603 C C . MET A 1 79 ? -3.852 -6.093 13.743 1.00 98.56 79 MET A C 1
ATOM 605 O O . MET A 1 79 ? -3.944 -6.411 14.921 1.00 98.56 79 MET A O 1
ATOM 609 N N . VAL A 1 80 ? -4.695 -6.541 12.809 1.00 98.62 80 VAL A N 1
ATOM 610 C CA . VAL A 1 80 ? -5.822 -7.444 13.098 1.00 98.62 80 VAL A CA 1
ATOM 611 C C . VAL A 1 80 ? -5.337 -8.754 13.699 1.00 98.62 80 VAL A C 1
ATOM 613 O O . VAL A 1 80 ? -5.890 -9.205 14.697 1.00 98.62 80 VAL A O 1
ATOM 616 N N . ARG A 1 81 ? -4.271 -9.323 13.130 1.00 98.00 81 ARG A N 1
ATOM 617 C CA . ARG A 1 81 ? -3.654 -10.544 13.641 1.00 98.00 81 ARG A CA 1
ATOM 618 C C . ARG A 1 81 ? -3.036 -10.345 15.026 1.00 98.00 81 ARG A C 1
ATOM 620 O O . ARG A 1 81 ? -3.269 -11.161 15.902 1.00 98.00 81 ARG A O 1
ATOM 627 N N . ASP A 1 82 ? -2.237 -9.296 15.217 1.00 98.38 82 ASP A N 1
ATOM 628 C CA . ASP A 1 82 ? -1.497 -9.071 16.468 1.00 98.38 82 ASP A CA 1
ATOM 629 C C . ASP A 1 82 ? -2.405 -8.656 17.642 1.00 98.38 82 ASP A C 1
ATOM 631 O O . ASP A 1 82 ? -1.999 -8.779 18.793 1.00 98.38 82 ASP A O 1
ATOM 635 N N . LEU A 1 83 ? -3.610 -8.148 17.361 1.00 98.44 83 LEU A N 1
ATOM 636 C CA . LEU A 1 83 ? -4.607 -7.757 18.365 1.00 98.44 83 LEU A CA 1
ATOM 637 C C . LEU A 1 83 ? -5.762 -8.764 18.492 1.00 98.44 83 LEU A C 1
ATOM 639 O O . LEU A 1 83 ? -6.807 -8.410 19.039 1.00 98.44 83 LEU A O 1
ATOM 643 N N . ASP A 1 84 ? -5.596 -9.978 17.955 1.00 98.50 84 ASP A N 1
ATOM 644 C CA . ASP A 1 84 ? -6.573 -11.074 18.020 1.00 98.50 84 ASP A CA 1
ATOM 645 C C . ASP A 1 84 ? -7.991 -10.660 17.575 1.00 98.50 84 ASP A C 1
ATOM 647 O O . ASP A 1 84 ? -9.007 -11.089 18.131 1.00 98.50 84 ASP A O 1
ATOM 651 N N . MET A 1 85 ? -8.084 -9.779 16.574 1.00 98.50 85 MET A N 1
ATOM 652 C CA . MET A 1 85 ? -9.370 -9.244 16.133 1.00 98.50 85 MET A CA 1
ATOM 653 C C . MET A 1 85 ? -10.111 -10.286 15.277 1.00 98.50 85 MET A C 1
ATOM 655 O O . MET A 1 85 ? -9.554 -10.763 14.287 1.00 98.50 85 MET A O 1
ATOM 659 N N . PRO A 1 86 ? -11.384 -10.611 15.581 1.00 97.88 86 PRO A N 1
ATOM 660 C CA . PRO A 1 86 ? -12.136 -11.664 14.895 1.00 97.88 86 PRO A CA 1
ATOM 661 C C . PRO A 1 86 ? -12.745 -11.163 13.573 1.00 97.88 86 PRO A C 1
ATOM 663 O O . PRO A 1 86 ? -13.959 -11.190 13.384 1.00 97.88 86 PRO A O 1
ATOM 666 N N . VAL A 1 87 ? -11.902 -10.662 12.670 1.00 98.50 87 VAL A N 1
ATOM 667 C CA . VAL A 1 87 ? -12.291 -10.153 11.350 1.00 98.50 87 VAL A CA 1
ATOM 668 C C . VAL A 1 87 ? -11.317 -10.635 10.285 1.00 98.50 87 VAL A C 1
ATOM 670 O O . VAL A 1 87 ? -10.100 -10.551 10.440 1.00 98.50 87 VAL A O 1
ATOM 673 N N . GLU A 1 88 ? -11.853 -11.103 9.166 1.00 98.62 88 GLU A N 1
ATOM 674 C CA . GLU A 1 88 ? -11.062 -11.438 7.990 1.00 98.62 88 GLU A CA 1
ATOM 675 C C . GLU A 1 88 ? -10.762 -10.180 7.162 1.00 98.62 88 GLU A C 1
ATOM 677 O O . GLU A 1 88 ? -11.666 -9.414 6.820 1.00 98.62 88 GLU A O 1
ATOM 682 N N . ILE A 1 89 ? -9.490 -9.966 6.814 1.00 98.62 89 ILE A N 1
ATOM 683 C CA . ILE A 1 89 ? -9.055 -8.839 5.977 1.00 98.62 89 ILE A CA 1
ATOM 684 C C . ILE A 1 89 ? -8.748 -9.324 4.562 1.00 98.62 89 ILE A C 1
ATOM 686 O O . ILE A 1 89 ? -7.726 -9.975 4.323 1.00 98.62 89 ILE A O 1
ATOM 690 N N . VAL A 1 90 ? -9.605 -8.941 3.616 1.00 98.44 90 VAL A N 1
ATOM 691 C CA . VAL A 1 90 ? -9.526 -9.349 2.207 1.00 98.44 90 VAL A CA 1
ATOM 692 C C . VAL A 1 90 ? -8.956 -8.219 1.351 1.00 98.44 90 VAL A C 1
ATOM 694 O O . VAL A 1 90 ? -9.403 -7.073 1.427 1.00 98.44 90 VAL A O 1
ATOM 697 N N . GLY A 1 91 ? -7.966 -8.554 0.520 1.00 97.88 91 GLY A N 1
ATOM 698 C CA . GLY A 1 91 ? -7.442 -7.668 -0.518 1.00 97.88 91 GLY A CA 1
ATOM 699 C C . GLY A 1 91 ? -8.328 -7.720 -1.763 1.00 97.88 91 GLY A C 1
ATOM 700 O O . GLY A 1 91 ? -8.558 -8.799 -2.299 1.00 97.88 91 GLY A O 1
ATOM 701 N N . ALA A 1 92 ? -8.832 -6.575 -2.218 1.00 97.56 92 ALA A N 1
ATOM 702 C CA . ALA A 1 92 ? -9.525 -6.462 -3.498 1.00 97.56 92 ALA A CA 1
ATOM 703 C C . ALA A 1 92 ? -8.536 -6.060 -4.605 1.00 97.56 92 ALA A C 1
ATOM 705 O O . ALA A 1 92 ? -7.779 -5.105 -4.392 1.00 97.56 92 ALA A O 1
ATOM 706 N N . PRO A 1 93 ? -8.571 -6.709 -5.785 1.00 96.25 93 PRO A N 1
ATOM 707 C CA . PRO A 1 93 ? -7.685 -6.379 -6.896 1.00 96.25 93 PRO A CA 1
ATOM 708 C C . PRO A 1 93 ? -7.733 -4.902 -7.287 1.00 96.25 93 PRO A C 1
ATOM 710 O O . PRO A 1 93 ? -8.751 -4.219 -7.134 1.00 96.25 93 PRO A O 1
ATOM 713 N N . ILE A 1 94 ? -6.627 -4.411 -7.842 1.00 95.94 94 ILE A N 1
ATOM 714 C CA . ILE A 1 94 ? -6.537 -3.039 -8.344 1.00 95.94 94 ILE A CA 1
ATOM 715 C C . ILE A 1 94 ? -7.513 -2.863 -9.509 1.00 95.94 94 ILE A C 1
ATOM 717 O O . ILE A 1 94 ? -7.307 -3.405 -10.594 1.00 95.94 94 ILE A O 1
ATOM 721 N N . VAL A 1 95 ? -8.550 -2.049 -9.305 1.00 96.12 95 VAL A N 1
ATOM 722 C CA . VAL A 1 95 ? -9.427 -1.612 -10.395 1.00 96.12 95 VAL A CA 1
ATOM 723 C C . VAL A 1 95 ? -8.692 -0.564 -11.224 1.00 96.12 95 VAL A C 1
ATOM 725 O O . VAL A 1 95 ? -8.063 0.353 -10.683 1.00 96.12 95 VAL A O 1
ATOM 728 N N . ARG A 1 96 ? -8.753 -0.707 -12.545 1.00 95.56 96 ARG A N 1
ATOM 729 C CA . ARG A 1 96 ? -8.021 0.127 -13.497 1.00 95.56 96 ARG A CA 1
ATOM 730 C C . ARG A 1 96 ? -8.975 0.770 -14.495 1.00 95.56 96 ARG A C 1
ATOM 732 O O . ARG A 1 96 ? -10.003 0.196 -14.840 1.00 95.56 96 ARG A O 1
ATOM 739 N N . GLU A 1 97 ? -8.599 1.957 -14.945 1.00 94.44 97 GLU A N 1
ATOM 740 C CA . GLU A 1 97 ? -9.191 2.631 -16.098 1.00 94.44 97 GLU A CA 1
ATOM 741 C C . GLU A 1 97 ? -8.907 1.839 -17.386 1.00 94.44 97 GLU A C 1
ATOM 743 O O . GLU A 1 97 ? -8.041 0.960 -17.412 1.00 94.44 97 GLU A O 1
ATOM 748 N N . ALA A 1 98 ? -9.591 2.182 -18.480 1.00 91.62 98 ALA A N 1
ATOM 749 C CA . ALA A 1 98 ? -9.469 1.482 -19.764 1.00 91.62 98 ALA A CA 1
ATOM 750 C C . ALA A 1 98 ? -8.032 1.428 -20.324 1.00 91.62 98 ALA A C 1
ATOM 752 O O . ALA A 1 98 ? -7.686 0.506 -21.058 1.00 91.62 98 ALA A O 1
ATOM 753 N N . ASP A 1 99 ? -7.187 2.397 -19.974 1.00 89.38 99 ASP A N 1
ATOM 754 C CA . ASP A 1 99 ? -5.784 2.459 -20.390 1.00 89.38 99 ASP A CA 1
ATOM 755 C C . ASP A 1 99 ? -4.806 1.804 -19.398 1.00 89.38 99 ASP A C 1
ATOM 757 O O . ASP A 1 99 ? -3.596 1.808 -19.625 1.00 89.38 99 ASP A O 1
ATOM 761 N N . GLY A 1 100 ? -5.319 1.218 -18.313 1.00 91.88 100 GLY A N 1
ATOM 762 C CA . GLY A 1 100 ? -4.549 0.495 -17.305 1.00 91.88 100 GLY A CA 1
ATOM 763 C C . GLY A 1 100 ? -4.125 1.330 -16.095 1.00 91.88 100 GLY A C 1
ATOM 764 O O . GLY A 1 100 ? -3.583 0.759 -15.139 1.00 91.88 100 GLY A O 1
ATOM 765 N N . LEU A 1 101 ? -4.380 2.645 -16.077 1.00 95.25 101 LEU A N 1
ATOM 766 C CA . LEU A 1 101 ? -4.104 3.465 -14.896 1.00 95.25 101 LEU A CA 1
ATOM 767 C C . LEU A 1 101 ? -4.939 2.970 -13.708 1.00 95.25 101 LEU A C 1
ATOM 769 O O . LEU A 1 101 ? -6.146 2.780 -13.830 1.00 95.25 101 LEU A O 1
ATOM 773 N N . ALA A 1 102 ? -4.318 2.788 -12.543 1.00 96.12 102 ALA A N 1
ATOM 774 C CA . ALA A 1 102 ? -5.050 2.443 -11.329 1.00 96.12 102 ALA A CA 1
ATOM 775 C C . ALA A 1 102 ? -6.076 3.538 -10.985 1.00 96.12 102 ALA A C 1
ATOM 777 O O . ALA A 1 102 ? -5.742 4.728 -10.935 1.00 96.12 102 ALA A O 1
ATOM 778 N N . MET A 1 103 ? -7.324 3.144 -10.723 1.00 95.94 103 MET A N 1
ATOM 779 C CA . MET A 1 103 ? -8.370 4.095 -10.358 1.00 95.94 103 MET A CA 1
ATOM 780 C C . MET A 1 103 ? -8.030 4.765 -9.024 1.00 95.94 103 MET A C 1
ATOM 782 O O . MET A 1 103 ? -7.705 4.125 -8.021 1.00 95.94 103 MET A O 1
ATOM 786 N N . SER A 1 104 ? -8.093 6.091 -9.013 1.00 96.12 104 SER A N 1
ATOM 787 C CA . SER A 1 104 ? -7.832 6.910 -7.837 1.00 96.12 104 SER A CA 1
ATOM 788 C C . SER A 1 104 ? -8.586 8.220 -7.974 1.00 96.12 104 SER A C 1
ATOM 790 O O . SER A 1 104 ? -8.541 8.848 -9.028 1.00 96.12 104 SER A O 1
ATOM 792 N N . SER A 1 105 ? -9.215 8.690 -6.896 1.00 93.56 105 SER A N 1
ATOM 793 C CA . SER A 1 105 ? -9.848 10.017 -6.878 1.00 93.56 105 SER A CA 1
ATOM 794 C C . SER A 1 105 ? -8.862 11.133 -7.241 1.00 93.56 105 SER A C 1
ATOM 796 O O . SER A 1 105 ? -9.230 12.104 -7.890 1.00 93.56 105 SER A O 1
ATOM 798 N N . ARG A 1 106 ? -7.579 10.953 -6.898 1.00 95.62 106 ARG A N 1
ATOM 799 C CA . ARG A 1 106 ? -6.491 11.880 -7.251 1.00 95.62 106 ARG A CA 1
ATOM 800 C C . ARG A 1 106 ? -6.189 11.961 -8.751 1.00 95.62 106 ARG A C 1
ATOM 802 O O . ARG A 1 106 ? -5.514 12.901 -9.149 1.00 95.62 106 ARG A O 1
ATOM 809 N N . ASN A 1 107 ? -6.691 11.042 -9.582 1.00 95.62 107 ASN A N 1
ATOM 810 C CA . ASN A 1 107 ? -6.522 11.140 -11.037 1.00 95.62 107 ASN A CA 1
ATOM 811 C C . ASN A 1 107 ? -7.202 12.403 -11.593 1.00 95.62 107 ASN A C 1
ATOM 813 O O . ASN A 1 107 ? -6.764 12.923 -12.611 1.00 95.62 107 ASN A O 1
ATOM 817 N N . ALA A 1 108 ? -8.216 12.931 -10.896 1.00 95.38 108 ALA A N 1
ATOM 818 C CA . ALA A 1 108 ? -8.890 14.180 -11.248 1.00 95.38 108 ALA A CA 1
ATOM 819 C C . ALA A 1 108 ? -7.997 15.430 -11.131 1.00 95.38 108 ALA A C 1
ATOM 821 O O . ALA A 1 108 ? -8.383 16.492 -11.608 1.00 95.38 108 ALA A O 1
ATOM 822 N N . TYR A 1 109 ? -6.833 15.328 -10.481 1.00 95.62 109 TYR A N 1
ATOM 823 C CA . TYR A 1 109 ? -5.890 16.443 -10.340 1.00 95.62 109 TYR A CA 1
ATOM 824 C C . TYR A 1 109 ? -4.877 16.516 -11.483 1.00 95.62 109 TYR A C 1
ATOM 826 O O . TYR A 1 109 ? -4.151 17.500 -11.574 1.00 95.62 109 TYR A O 1
ATOM 834 N N . LEU A 1 110 ? -4.808 15.479 -12.323 1.00 95.69 110 LEU A N 1
ATOM 835 C CA . LEU A 1 110 ? -3.863 15.409 -13.429 1.00 95.69 110 LEU A CA 1
ATOM 836 C C . LEU A 1 110 ? -4.361 16.267 -14.594 1.00 95.69 110 LEU A C 1
ATOM 838 O O . LEU A 1 110 ? -5.522 16.172 -15.000 1.00 95.69 110 LEU A O 1
ATOM 842 N N . SER A 1 111 ? -3.460 17.049 -15.178 1.00 96.19 111 SER A N 1
ATOM 843 C CA . SER A 1 111 ? -3.655 17.607 -16.515 1.00 96.19 111 SER A CA 1
ATOM 844 C C . SER A 1 111 ? -3.735 16.495 -17.570 1.00 96.19 111 SER A C 1
ATOM 846 O O . SER 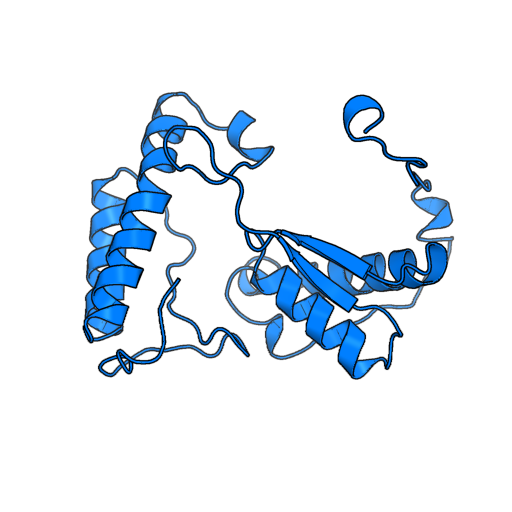A 1 111 ? -3.393 15.337 -17.316 1.00 96.19 111 SER A O 1
ATOM 848 N N . THR A 1 112 ? -4.164 16.837 -18.787 1.00 95.19 112 THR A N 1
ATOM 849 C CA . THR A 1 112 ? -4.243 15.887 -19.909 1.00 95.19 112 THR A CA 1
ATOM 850 C C . THR A 1 112 ? -2.907 15.182 -20.168 1.00 95.19 112 THR A C 1
ATOM 852 O O . THR A 1 112 ? -2.879 13.961 -20.332 1.00 95.19 112 THR A O 1
ATOM 855 N N . ASP A 1 113 ? -1.801 15.929 -20.140 1.00 93.88 113 ASP A N 1
ATOM 856 C CA . ASP A 1 113 ? -0.464 15.393 -20.412 1.00 93.88 113 ASP A CA 1
ATOM 857 C C . ASP A 1 113 ? 0.025 14.501 -19.264 1.00 93.88 113 ASP A C 1
ATOM 859 O O . ASP A 1 113 ? 0.501 13.385 -19.491 1.00 93.88 113 ASP A O 1
ATOM 863 N N . GLU A 1 114 ? -0.172 14.928 -18.013 1.00 95.31 114 GLU A N 1
ATOM 864 C CA . GLU A 1 114 ? 0.156 14.111 -16.839 1.00 95.31 114 GLU A CA 1
ATOM 865 C C . GLU A 1 114 ? -0.674 12.825 -16.799 1.00 95.31 114 GLU A C 1
ATOM 867 O O . GLU A 1 114 ? -0.162 11.763 -16.445 1.00 95.31 114 GLU A O 1
ATOM 872 N N . ARG A 1 115 ? -1.947 12.886 -17.206 1.00 94.88 115 ARG A N 1
ATOM 873 C CA . ARG A 1 115 ? -2.837 11.724 -17.273 1.00 94.88 115 ARG A CA 1
ATOM 874 C C . ARG A 1 115 ? -2.380 10.723 -18.329 1.00 94.88 115 ARG A C 1
ATOM 876 O O . ARG A 1 115 ? -2.443 9.519 -18.066 1.00 94.88 115 ARG A O 1
ATOM 883 N N . ALA A 1 116 ? -1.920 11.195 -19.487 1.00 92.94 116 ALA A N 1
ATOM 884 C CA . ALA A 1 116 ? -1.356 10.342 -20.531 1.00 92.94 116 ALA A CA 1
ATOM 885 C C . ALA A 1 116 ? -0.055 9.665 -20.063 1.00 92.94 116 ALA A C 1
ATOM 887 O O . ALA A 1 116 ? 0.135 8.468 -20.287 1.00 92.94 116 ALA A O 1
ATOM 888 N N . THR A 1 117 ? 0.808 10.396 -19.353 1.00 94.50 117 THR A N 1
ATOM 889 C CA . THR A 1 117 ? 2.017 9.841 -18.725 1.00 94.50 117 THR A CA 1
ATOM 890 C C . THR A 1 117 ? 1.673 8.811 -17.649 1.00 94.50 117 THR A C 1
ATOM 892 O O . THR A 1 117 ? 2.210 7.704 -17.667 1.00 94.50 117 THR A O 1
ATOM 895 N N . ALA A 1 118 ? 0.723 9.113 -16.759 1.00 94.75 118 ALA A N 1
ATOM 896 C CA . ALA A 1 118 ? 0.290 8.208 -15.695 1.00 94.75 118 ALA A CA 1
ATOM 897 C C . ALA A 1 118 ? -0.248 6.872 -16.243 1.00 94.75 118 ALA A C 1
ATOM 899 O O . ALA A 1 118 ? 0.021 5.816 -15.670 1.00 94.75 118 ALA A O 1
ATOM 900 N N . GLY A 1 119 ? -0.941 6.886 -17.388 1.00 93.06 119 GLY A N 1
ATOM 901 C CA . GLY A 1 119 ? -1.420 5.671 -18.061 1.00 93.06 119 GLY A CA 1
ATOM 902 C C . GLY A 1 119 ? -0.309 4.683 -18.447 1.00 93.06 119 GLY A C 1
ATOM 903 O O . GLY A 1 119 ? -0.557 3.485 -18.574 1.00 93.06 119 GLY A O 1
ATOM 904 N N . LYS A 1 120 ? 0.941 5.146 -18.575 1.00 94.38 120 LYS A N 1
ATOM 905 C CA . LYS A 1 120 ? 2.094 4.289 -18.892 1.00 94.38 120 LYS A CA 1
ATOM 906 C C . LYS A 1 120 ? 2.634 3.534 -17.675 1.00 94.38 120 LYS A C 1
ATOM 908 O O . LYS A 1 120 ? 3.286 2.510 -17.862 1.00 94.38 120 LYS A O 1
ATOM 913 N N . LEU A 1 121 ? 2.337 3.984 -16.450 1.00 95.06 121 LEU A N 1
ATOM 914 C CA . LEU A 1 121 ? 2.905 3.413 -15.221 1.00 95.06 121 LEU A CA 1
ATOM 915 C C . LEU A 1 121 ? 2.617 1.919 -15.091 1.00 95.06 121 LEU A C 1
ATOM 917 O O . LEU A 1 121 ? 3.519 1.145 -14.793 1.00 95.06 121 LEU A O 1
ATOM 921 N N . ASN A 1 122 ? 1.377 1.503 -15.364 1.00 94.44 122 ASN A N 1
ATOM 922 C CA . ASN A 1 122 ? 1.007 0.095 -15.259 1.00 94.44 122 ASN A CA 1
ATOM 923 C C . ASN A 1 122 ? 1.812 -0.777 -16.227 1.00 94.44 122 ASN A C 1
ATOM 925 O O . ASN A 1 122 ? 2.317 -1.812 -15.832 1.00 94.44 122 ASN A O 1
ATOM 929 N N . LYS A 1 123 ? 1.985 -0.332 -17.475 1.00 94.50 123 LYS A N 1
ATOM 930 C CA . LYS A 1 123 ? 2.740 -1.090 -18.482 1.00 94.50 123 LYS A CA 1
ATOM 931 C C . LYS A 1 123 ? 4.197 -1.285 -18.067 1.00 94.50 123 LYS A C 1
ATOM 933 O O . LYS A 1 123 ? 4.739 -2.367 -18.256 1.00 94.50 123 LYS A O 1
ATOM 938 N N . ILE A 1 124 ? 4.806 -0.250 -17.488 1.00 96.44 124 ILE A N 1
ATOM 939 C CA . ILE A 1 124 ? 6.184 -0.308 -16.991 1.00 96.44 124 ILE A CA 1
ATOM 940 C C . ILE A 1 124 ? 6.277 -1.296 -15.824 1.00 96.44 124 ILE A C 1
ATOM 942 O O . ILE A 1 124 ? 7.107 -2.196 -15.862 1.00 96.44 124 ILE A O 1
ATOM 946 N N . ILE A 1 125 ? 5.385 -1.183 -14.835 1.00 95.56 125 ILE A N 1
ATOM 947 C CA . ILE A 1 125 ? 5.370 -2.067 -13.660 1.00 95.56 125 ILE A CA 1
ATOM 948 C C . ILE A 1 125 ? 5.090 -3.524 -14.061 1.00 95.56 125 ILE A C 1
ATOM 950 O O . ILE A 1 125 ? 5.782 -4.420 -13.592 1.00 95.56 125 ILE A O 1
ATOM 954 N N . SER A 1 126 ? 4.137 -3.774 -14.965 1.00 95.00 126 SER A N 1
ATOM 955 C CA . SER A 1 126 ? 3.860 -5.124 -15.474 1.00 95.00 126 SER A CA 1
ATOM 956 C C . SER A 1 126 ? 5.066 -5.712 -16.200 1.00 95.00 126 SER A C 1
ATOM 958 O O . SER A 1 126 ? 5.444 -6.838 -15.917 1.00 95.00 126 SER A O 1
ATOM 960 N N . SER A 1 127 ? 5.740 -4.933 -17.053 1.00 95.94 127 SER A N 1
ATOM 961 C CA . SER A 1 127 ? 6.954 -5.404 -17.728 1.00 95.94 127 SER A CA 1
ATOM 962 C C . SER A 1 127 ? 8.087 -5.720 -16.747 1.00 95.94 127 SER A C 1
ATOM 964 O O . SER A 1 127 ? 8.853 -6.652 -16.985 1.00 95.94 127 SER A O 1
ATOM 966 N N . MET A 1 128 ? 8.200 -4.976 -15.641 1.00 96.19 128 MET A N 1
ATOM 967 C CA . MET A 1 128 ? 9.141 -5.311 -14.570 1.00 96.19 128 MET A CA 1
ATOM 968 C C . MET A 1 128 ? 8.773 -6.642 -13.903 1.00 96.19 128 MET A C 1
ATOM 970 O O . MET A 1 128 ? 9.648 -7.482 -13.717 1.00 96.19 128 MET A O 1
ATOM 974 N N . ALA A 1 129 ? 7.495 -6.850 -13.574 1.00 94.06 129 ALA A N 1
ATOM 975 C CA . ALA A 1 129 ? 7.011 -8.088 -12.966 1.00 94.06 129 ALA A CA 1
ATOM 976 C C . ALA A 1 129 ? 7.212 -9.313 -13.878 1.00 94.06 129 ALA A C 1
ATOM 978 O O . ALA A 1 129 ? 7.673 -10.355 -13.408 1.00 94.06 129 ALA A O 1
ATOM 979 N N . ASP A 1 130 ? 6.951 -9.174 -15.180 1.00 93.94 130 ASP A N 1
ATOM 980 C CA . ASP A 1 130 ? 7.176 -10.235 -16.168 1.00 93.94 130 ASP A CA 1
ATOM 981 C C . ASP A 1 130 ? 8.657 -10.644 -16.194 1.00 93.94 130 ASP A C 1
ATOM 983 O O . ASP A 1 130 ? 8.986 -11.815 -16.023 1.00 93.94 130 ASP A O 1
ATOM 987 N N . ARG A 1 131 ? 9.572 -9.668 -16.280 1.00 94.06 131 ARG A N 1
ATOM 988 C CA . ARG A 1 131 ? 11.022 -9.925 -16.281 1.00 94.06 131 ARG A CA 1
ATOM 989 C C . ARG A 1 131 ? 11.515 -10.589 -14.999 1.00 94.06 131 ARG A C 1
ATOM 991 O O . ARG A 1 131 ? 12.371 -11.468 -15.061 1.00 94.06 131 ARG A O 1
ATOM 998 N N . LEU A 1 132 ? 10.999 -10.178 -13.840 1.00 92.69 132 LEU A N 1
ATOM 999 C CA . LEU A 1 132 ? 11.332 -10.826 -12.567 1.00 92.69 132 LEU A CA 1
ATOM 1000 C C . LEU A 1 132 ? 10.855 -12.278 -12.555 1.00 92.69 132 LEU A C 1
ATOM 1002 O O . LEU A 1 132 ? 11.600 -13.156 -12.134 1.00 92.69 132 LEU A O 1
ATOM 1006 N N . SER A 1 133 ? 9.654 -12.534 -13.073 1.00 90.12 133 SER A N 1
ATOM 1007 C CA . SER A 1 133 ? 9.087 -13.885 -13.171 1.00 90.12 133 SER A CA 1
ATOM 1008 C C . SER A 1 133 ? 9.851 -14.771 -14.167 1.00 90.12 133 SER A C 1
ATOM 1010 O O . SER A 1 133 ? 9.875 -15.989 -14.024 1.00 90.12 133 SER A O 1
ATOM 1012 N N . GLU A 1 134 ? 10.526 -14.170 -15.148 1.00 90.44 134 GLU A N 1
ATOM 1013 C CA . GLU A 1 134 ? 11.454 -14.842 -16.068 1.00 90.44 134 GLU A CA 1
ATOM 1014 C C . GLU A 1 134 ? 12.858 -15.070 -15.467 1.00 90.44 134 GLU A C 1
ATOM 1016 O O . GLU A 1 134 ? 13.718 -15.670 -16.113 1.00 90.44 134 GLU A O 1
ATOM 1021 N N . GLY A 1 135 ? 13.098 -14.629 -14.226 1.00 89.56 135 GLY A N 1
ATOM 1022 C CA . GLY A 1 135 ? 14.356 -14.827 -13.503 1.00 89.56 135 GLY A CA 1
ATOM 1023 C C . GLY A 1 135 ? 15.404 -13.735 -13.729 1.00 89.56 135 GLY A C 1
ATOM 1024 O O . GLY A 1 135 ? 16.586 -13.967 -13.467 1.00 89.56 135 GLY A O 1
ATOM 1025 N N . ALA A 1 136 ? 15.012 -12.552 -14.217 1.00 91.88 136 ALA A N 1
ATOM 1026 C CA . ALA A 1 136 ? 15.918 -11.406 -14.294 1.00 91.88 136 ALA A CA 1
ATOM 1027 C C . ALA A 1 136 ? 16.383 -10.955 -12.897 1.00 91.88 136 ALA A C 1
ATOM 1029 O O . ALA A 1 136 ? 15.668 -11.110 -11.903 1.00 91.88 136 ALA A O 1
ATOM 1030 N N . ASP A 1 137 ? 17.577 -10.360 -12.828 1.00 92.31 137 ASP A N 1
ATOM 1031 C CA . ASP A 1 137 ? 18.099 -9.801 -11.582 1.00 92.31 137 ASP A CA 1
ATOM 1032 C C . ASP A 1 137 ? 17.298 -8.559 -11.158 1.00 92.31 137 ASP A C 1
ATOM 1034 O O . ASP A 1 137 ? 16.996 -7.674 -11.966 1.00 92.31 137 ASP A O 1
ATOM 1038 N N . ALA A 1 138 ? 16.962 -8.486 -9.869 1.00 92.56 138 ALA A N 1
ATOM 1039 C CA . ALA A 1 138 ? 16.165 -7.397 -9.310 1.00 92.56 138 ALA A CA 1
ATOM 1040 C C . ALA A 1 138 ? 16.795 -6.008 -9.527 1.00 92.56 138 ALA A C 1
ATOM 1042 O O . ALA A 1 138 ? 16.073 -5.038 -9.777 1.00 92.56 138 ALA A O 1
ATOM 1043 N N . SER A 1 139 ? 18.125 -5.899 -9.463 1.00 94.62 139 SER A N 1
ATOM 1044 C CA . SER A 1 139 ? 18.823 -4.621 -9.626 1.00 94.62 139 SER A CA 1
ATOM 1045 C C . SER A 1 139 ? 18.751 -4.107 -11.066 1.00 94.62 139 SER A C 1
ATOM 1047 O O . SER A 1 139 ? 18.472 -2.924 -11.280 1.00 94.62 139 SER A O 1
ATOM 1049 N N . ASP A 1 140 ? 18.888 -4.998 -12.051 1.00 94.62 140 ASP A N 1
ATOM 1050 C CA . ASP A 1 140 ? 18.745 -4.668 -13.471 1.00 94.62 140 ASP A CA 1
ATOM 1051 C C . ASP A 1 140 ? 17.313 -4.224 -13.790 1.00 94.62 140 ASP A C 1
ATOM 1053 O O . ASP A 1 140 ? 17.097 -3.186 -14.421 1.00 94.62 140 ASP A O 1
ATOM 1057 N N . VAL A 1 141 ? 16.315 -4.957 -13.284 1.00 96.12 141 VAL A N 1
ATOM 1058 C CA . VAL A 1 141 ? 14.899 -4.606 -13.468 1.00 96.12 141 VAL A CA 1
ATOM 1059 C C . VAL A 1 141 ? 14.573 -3.242 -12.851 1.00 96.12 141 VAL A C 1
ATOM 1061 O O . VAL A 1 141 ? 13.841 -2.455 -13.457 1.00 96.12 141 VAL A O 1
ATOM 1064 N N . LEU A 1 142 ? 15.120 -2.925 -11.673 1.00 96.31 142 LEU A N 1
ATOM 1065 C CA . LEU A 1 142 ? 14.943 -1.616 -11.037 1.00 96.31 142 LEU A CA 1
ATOM 1066 C C . LEU A 1 142 ? 15.574 -0.483 -11.850 1.00 96.31 142 LEU A C 1
ATOM 1068 O O . LEU A 1 142 ? 14.936 0.557 -12.030 1.00 96.31 142 LEU A O 1
ATOM 1072 N N . ASN A 1 143 ? 16.799 -0.671 -12.342 1.00 95.81 143 ASN A N 1
ATOM 1073 C 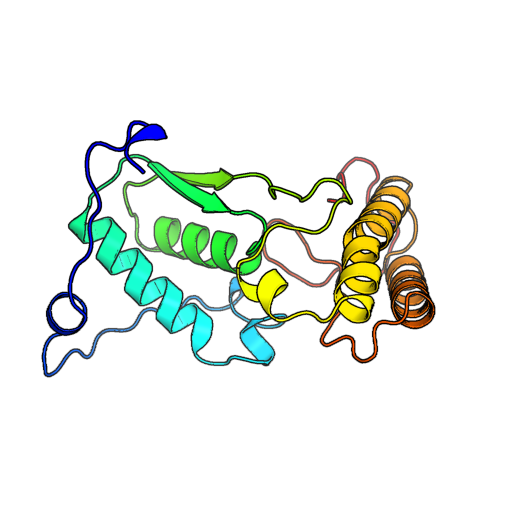CA . ASN A 1 143 ? 17.492 0.328 -13.155 1.00 95.81 143 ASN A CA 1
ATOM 1074 C C . ASN A 1 143 ? 16.725 0.615 -14.451 1.00 95.81 143 ASN A C 1
ATOM 1076 O O . ASN A 1 143 ? 16.432 1.774 -14.761 1.00 95.81 143 ASN A O 1
ATOM 1080 N N . ASP A 1 144 ? 16.311 -0.435 -15.156 1.00 96.62 144 ASP A N 1
ATOM 1081 C CA . ASP A 1 144 ? 15.539 -0.310 -16.390 1.00 96.62 144 ASP A CA 1
ATOM 1082 C C . ASP A 1 144 ? 14.160 0.310 -16.150 1.00 96.62 144 ASP A C 1
ATOM 1084 O O . ASP A 1 144 ? 13.713 1.159 -16.923 1.00 96.62 144 ASP A O 1
ATOM 1088 N N . GLY A 1 145 ? 13.499 -0.055 -15.049 1.00 97.38 145 GLY A N 1
ATOM 1089 C CA . GLY A 1 145 ? 12.229 0.538 -14.641 1.00 97.38 145 GLY A CA 1
ATOM 1090 C C . GLY A 1 145 ? 12.337 2.047 -14.410 1.00 97.38 145 GLY A C 1
ATOM 1091 O O . GLY A 1 145 ? 11.473 2.801 -14.860 1.00 97.38 145 GLY A O 1
ATOM 1092 N N . ARG A 1 146 ? 13.420 2.518 -13.777 1.00 97.06 146 ARG A N 1
ATOM 1093 C CA . ARG A 1 146 ? 13.671 3.959 -13.583 1.00 97.06 146 ARG A CA 1
ATOM 1094 C C . ARG A 1 146 ? 13.865 4.681 -14.913 1.00 97.06 146 ARG A C 1
ATOM 1096 O O . ARG A 1 146 ? 13.182 5.675 -15.153 1.00 97.06 146 ARG A O 1
ATOM 1103 N N . MET A 1 147 ? 14.698 4.141 -15.803 1.00 96.69 147 MET A N 1
ATOM 1104 C CA . MET A 1 147 ? 14.897 4.710 -17.142 1.00 96.69 147 MET A CA 1
ATOM 1105 C C . MET A 1 147 ? 13.596 4.742 -17.956 1.00 96.69 147 MET A C 1
ATOM 1107 O O . MET A 1 147 ? 13.328 5.710 -18.672 1.00 96.69 147 MET A O 1
ATOM 1111 N N . ALA A 1 148 ? 12.757 3.709 -17.832 1.00 97.44 148 ALA A N 1
ATOM 1112 C CA . ALA A 1 148 ? 11.462 3.643 -18.500 1.00 97.44 148 ALA A CA 1
ATOM 1113 C C . ALA A 1 148 ? 10.477 4.697 -17.969 1.00 97.44 148 ALA A C 1
ATOM 1115 O O . ALA A 1 148 ? 9.765 5.314 -18.762 1.00 97.44 148 ALA A O 1
ATOM 1116 N N . LEU A 1 149 ? 10.447 4.941 -16.652 1.00 97.31 149 LEU A N 1
ATOM 1117 C CA . LEU A 1 149 ? 9.627 5.998 -16.045 1.00 97.31 149 LEU A CA 1
ATOM 1118 C C . LEU A 1 149 ? 10.065 7.391 -16.514 1.00 97.31 149 LEU A C 1
ATOM 1120 O O . LEU A 1 149 ? 9.224 8.193 -16.925 1.00 97.31 149 LEU A O 1
ATOM 1124 N N . GLU A 1 150 ? 11.369 7.661 -16.508 1.00 95.75 150 GLU A N 1
ATOM 1125 C CA . GLU A 1 150 ? 11.929 8.928 -16.991 1.00 95.75 150 GLU A CA 1
ATOM 1126 C C . GLU A 1 150 ? 11.599 9.147 -18.474 1.00 95.75 150 GLU A C 1
ATOM 1128 O O . GLU A 1 150 ? 11.023 10.171 -18.845 1.00 95.75 150 GLU A O 1
ATOM 1133 N N . SER A 1 151 ? 11.845 8.136 -19.314 1.00 95.75 151 SER A N 1
ATOM 1134 C CA . SER A 1 151 ? 11.532 8.169 -20.752 1.00 95.75 151 SER A CA 1
ATOM 1135 C C . SER A 1 151 ? 10.033 8.319 -21.033 1.00 95.75 151 SER A C 1
ATOM 1137 O O . SER A 1 151 ? 9.629 8.861 -22.063 1.00 95.75 151 SER A O 1
ATOM 1139 N N . ALA A 1 152 ? 9.180 7.846 -20.120 1.00 94.69 152 ALA A N 1
ATOM 1140 C CA . ALA A 1 152 ? 7.733 7.982 -20.220 1.00 94.69 152 ALA A CA 1
ATOM 1141 C C . ALA A 1 152 ? 7.228 9.402 -19.917 1.00 94.69 152 ALA A C 1
ATOM 1143 O O . ALA A 1 152 ? 6.080 9.693 -20.280 1.00 94.69 152 ALA A O 1
ATOM 1144 N N . GLY A 1 153 ? 8.066 10.258 -19.318 1.00 94.69 153 GLY A N 1
ATOM 1145 C CA . GLY A 1 153 ? 7.758 11.638 -18.942 1.00 94.69 153 GLY A CA 1
ATOM 1146 C C . GLY A 1 153 ? 7.473 11.838 -17.451 1.00 94.69 153 GLY A C 1
ATOM 1147 O O . GLY A 1 153 ? 6.914 12.869 -17.077 1.00 94.69 153 GLY A O 1
ATOM 1148 N N . VAL A 1 154 ? 7.803 10.869 -16.588 1.00 94.56 154 VAL A N 1
ATOM 1149 C CA . VAL A 1 154 ? 7.640 11.020 -15.134 1.00 94.56 154 VAL A CA 1
ATOM 1150 C C . VAL A 1 154 ? 8.715 11.974 -14.613 1.00 94.56 154 VAL A C 1
ATOM 1152 O O . VAL A 1 154 ? 9.891 11.634 -14.569 1.00 94.56 154 VAL A O 1
ATOM 1155 N N . SER A 1 155 ? 8.305 13.180 -14.216 1.00 88.00 155 SER A N 1
ATOM 1156 C CA . SER A 1 155 ? 9.218 14.265 -13.823 1.00 88.00 155 SER A CA 1
ATOM 1157 C C . SER A 1 155 ? 9.953 14.018 -12.505 1.00 88.00 155 SER A C 1
ATOM 1159 O O . SER A 1 155 ? 11.057 14.519 -12.305 1.00 88.00 155 SER A O 1
ATOM 1161 N N . ARG A 1 156 ? 9.336 13.263 -11.592 1.00 92.12 156 ARG A N 1
ATOM 1162 C CA . ARG A 1 156 ? 9.906 12.899 -10.297 1.00 92.12 156 ARG A CA 1
ATOM 1163 C C . ARG A 1 156 ? 9.370 11.544 -9.857 1.00 92.12 156 ARG A C 1
ATOM 1165 O O . ARG A 1 156 ? 8.162 11.365 -9.719 1.00 92.12 156 ARG A O 1
ATOM 1172 N N . VAL A 1 157 ? 10.282 10.617 -9.588 1.00 93.56 157 VAL A N 1
ATOM 1173 C CA . VAL A 1 157 ? 9.977 9.318 -8.982 1.00 93.56 157 VAL A CA 1
ATOM 1174 C C . VAL A 1 157 ? 10.299 9.409 -7.495 1.00 93.56 157 VAL A C 1
ATOM 1176 O O . VAL A 1 157 ? 11.462 9.556 -7.134 1.00 93.56 157 VAL A O 1
ATOM 1179 N N . ASP A 1 158 ? 9.283 9.327 -6.634 1.00 93.50 158 ASP A N 1
ATOM 1180 C CA . ASP A 1 158 ? 9.510 9.323 -5.182 1.00 93.50 158 ASP A CA 1
ATOM 1181 C C . ASP A 1 158 ? 10.218 8.036 -4.736 1.00 93.50 158 ASP A C 1
ATOM 1183 O O . ASP A 1 158 ? 11.179 8.092 -3.975 1.00 93.50 158 ASP A O 1
ATOM 1187 N N . TYR A 1 159 ? 9.786 6.881 -5.252 1.00 95.06 159 TYR A N 1
ATOM 1188 C CA . TYR A 1 159 ? 10.496 5.608 -5.134 1.00 95.06 159 TYR A CA 1
ATOM 1189 C C . TYR A 1 159 ? 10.058 4.626 -6.233 1.00 95.06 159 TYR A C 1
ATOM 1191 O O . TYR A 1 159 ? 8.978 4.754 -6.809 1.00 95.06 159 TYR A O 1
ATOM 1199 N N . LEU A 1 160 ? 10.905 3.628 -6.494 1.00 96.06 160 LEU A N 1
ATOM 1200 C CA . LEU A 1 160 ? 10.606 2.428 -7.277 1.00 96.06 160 LEU A CA 1
ATOM 1201 C C . LEU A 1 160 ? 11.362 1.276 -6.616 1.00 96.06 160 LEU A C 1
ATOM 1203 O O . LEU A 1 160 ? 12.579 1.357 -6.460 1.00 96.06 160 LEU A O 1
ATOM 1207 N N . GLU A 1 161 ? 10.638 0.261 -6.164 1.00 95.62 161 GLU A N 1
ATOM 1208 C CA . GLU A 1 161 ? 11.137 -0.731 -5.212 1.00 95.62 161 GLU A CA 1
ATOM 1209 C C . GLU A 1 161 ? 10.551 -2.107 -5.531 1.00 95.62 161 GLU A C 1
ATOM 1211 O O . GLU A 1 161 ? 9.366 -2.205 -5.848 1.00 95.62 161 GLU A O 1
ATOM 1216 N N . ILE A 1 162 ? 11.360 -3.159 -5.385 1.00 94.94 162 ILE A N 1
ATOM 1217 C CA . ILE A 1 162 ? 10.910 -4.557 -5.404 1.00 94.94 162 ILE A CA 1
ATOM 1218 C C . ILE A 1 162 ? 10.952 -5.055 -3.966 1.00 94.94 162 ILE A C 1
ATOM 1220 O O . ILE A 1 162 ? 11.985 -4.965 -3.297 1.00 94.94 162 ILE A O 1
ATOM 1224 N N . ARG A 1 163 ? 9.814 -5.542 -3.472 1.00 94.00 163 ARG A N 1
ATOM 1225 C CA . ARG A 1 163 ? 9.625 -5.914 -2.070 1.00 94.00 163 ARG A CA 1
ATOM 1226 C C . ARG A 1 163 ? 9.014 -7.302 -1.956 1.00 94.00 163 ARG A C 1
ATOM 1228 O O . ARG A 1 163 ? 8.204 -7.692 -2.790 1.00 94.00 163 ARG A O 1
ATOM 1235 N N . SER A 1 164 ? 9.367 -8.010 -0.889 1.00 91.19 164 SER A N 1
ATOM 1236 C CA . SER A 1 164 ? 8.685 -9.240 -0.494 1.00 91.19 164 SER A CA 1
ATOM 1237 C C . SER A 1 164 ? 7.204 -8.962 -0.219 1.00 91.19 164 SER A C 1
ATOM 1239 O O . SER A 1 164 ? 6.860 -8.026 0.507 1.00 91.19 164 SER A O 1
ATOM 1241 N N . GLU A 1 165 ? 6.319 -9.791 -0.772 1.00 90.38 165 GLU A N 1
ATOM 1242 C CA . GLU A 1 165 ? 4.869 -9.643 -0.614 1.00 90.38 165 GLU A CA 1
ATOM 1243 C C . GLU A 1 165 ? 4.413 -9.789 0.849 1.00 90.38 165 GLU A C 1
ATOM 1245 O O . GLU A 1 165 ? 3.410 -9.204 1.259 1.00 90.38 165 GLU A O 1
ATOM 1250 N N . THR A 1 166 ? 5.132 -10.578 1.647 1.00 87.50 166 THR A N 1
ATOM 1251 C CA . THR A 1 166 ? 4.687 -10.974 2.989 1.00 87.50 166 THR A CA 1
ATOM 1252 C C . THR A 1 166 ? 5.024 -9.941 4.061 1.00 87.50 166 THR A C 1
ATOM 1254 O O . THR A 1 166 ? 4.261 -9.778 5.015 1.00 87.50 166 THR A O 1
ATOM 1257 N N . ASP A 1 167 ? 6.149 -9.240 3.917 1.00 88.50 167 ASP A N 1
ATOM 1258 C CA . ASP A 1 167 ? 6.705 -8.376 4.963 1.00 88.50 167 ASP A CA 1
ATOM 1259 C C . ASP A 1 167 ? 7.305 -7.051 4.462 1.00 88.50 167 ASP A C 1
ATOM 1261 O O . ASP A 1 167 ? 7.722 -6.230 5.279 1.00 88.50 167 ASP A O 1
ATOM 1265 N N . LEU A 1 168 ? 7.294 -6.806 3.148 1.00 93.69 168 LEU A N 1
ATOM 1266 C CA . LEU A 1 168 ? 7.862 -5.623 2.490 1.00 93.69 168 LEU A CA 1
ATOM 1267 C C . LEU A 1 168 ? 9.372 -5.433 2.677 1.00 93.69 168 LEU A C 1
ATOM 1269 O O . LEU A 1 168 ? 9.895 -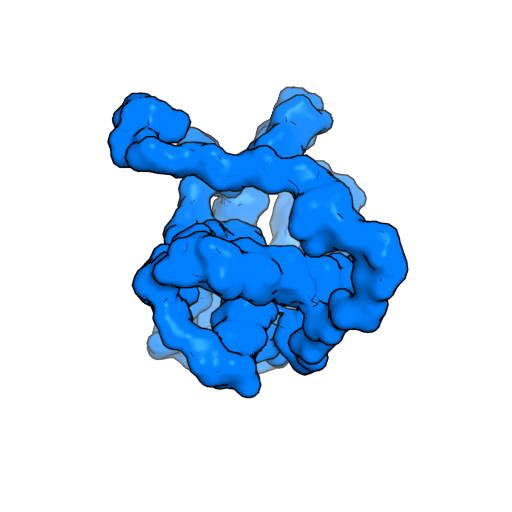4.324 2.487 1.00 93.69 168 LEU A O 1
ATOM 1273 N N . THR A 1 169 ? 10.094 -6.500 3.012 1.00 92.62 169 THR A N 1
ATOM 1274 C CA . THR A 1 169 ? 11.557 -6.460 3.017 1.00 92.62 169 THR A CA 1
ATOM 1275 C C . THR A 1 169 ? 12.094 -6.182 1.601 1.00 92.62 169 THR A C 1
ATOM 1277 O O . THR A 1 169 ? 11.507 -6.651 0.619 1.00 92.62 169 THR A O 1
ATOM 1280 N N . PRO A 1 170 ? 13.154 -5.358 1.456 1.00 92.56 170 PRO A N 1
ATOM 1281 C CA . PRO A 1 170 ? 13.767 -5.082 0.158 1.00 92.56 170 PRO A CA 1
ATOM 1282 C C . PRO A 1 170 ? 14.314 -6.339 -0.515 1.00 92.56 170 PRO A C 1
ATOM 1284 O O . PRO A 1 170 ? 15.009 -7.126 0.124 1.00 92.56 170 PRO A O 1
ATOM 1287 N N . VAL A 1 171 ? 14.084 -6.463 -1.822 1.00 90.00 171 VAL A N 1
ATOM 1288 C CA . VAL A 1 171 ? 14.737 -7.461 -2.674 1.00 90.00 171 VAL A CA 1
ATOM 1289 C C . VAL A 1 171 ? 15.659 -6.717 -3.633 1.00 90.00 171 VAL A C 1
ATOM 1291 O O . VAL A 1 171 ? 15.199 -6.062 -4.564 1.00 90.00 171 VAL A O 1
ATOM 1294 N N . LEU A 1 172 ? 16.962 -6.745 -3.342 1.00 79.56 172 LEU A N 1
ATOM 1295 C CA . LEU A 1 172 ? 17.946 -5.879 -4.006 1.00 79.56 172 LEU A CA 1
ATOM 1296 C C . LEU A 1 172 ? 18.811 -6.600 -5.045 1.00 79.56 172 LEU A C 1
ATOM 1298 O O . LEU A 1 172 ? 19.337 -5.940 -5.932 1.00 79.56 172 LEU A O 1
ATOM 1302 N N . TYR A 1 173 ? 18.975 -7.920 -4.928 1.00 76.88 173 TYR A N 1
ATOM 1303 C CA . TYR A 1 173 ? 19.878 -8.712 -5.765 1.00 76.88 173 TYR A CA 1
ATOM 1304 C C . TYR A 1 173 ? 19.355 -10.133 -5.945 1.00 76.88 173 TYR A C 1
ATOM 1306 O O . TYR A 1 173 ? 18.641 -10.647 -5.078 1.00 76.88 173 TYR A O 1
ATOM 1314 N N . GLY A 1 174 ? 19.829 -10.782 -7.004 1.00 70.38 174 GLY A N 1
ATOM 1315 C CA . GLY A 1 174 ? 19.614 -12.188 -7.292 1.00 70.38 174 GLY A CA 1
ATOM 1316 C C . GLY A 1 174 ? 18.488 -12.396 -8.302 1.00 70.38 174 GLY A C 1
ATOM 1317 O O . GLY A 1 174 ? 17.539 -11.604 -8.337 1.00 70.38 174 GLY A O 1
ATOM 1318 N N . PRO A 1 175 ? 18.569 -13.466 -9.115 1.00 64.12 175 PRO A N 1
ATOM 1319 C CA . PRO A 1 175 ? 17.420 -13.903 -9.887 1.00 64.12 175 PRO A CA 1
ATOM 1320 C C . PRO A 1 175 ? 16.293 -14.230 -8.907 1.00 64.12 175 PRO A C 1
ATOM 1322 O O . PRO A 1 175 ? 16.503 -14.941 -7.918 1.00 64.12 175 PRO A O 1
ATOM 1325 N N . ILE A 1 176 ? 15.106 -13.689 -9.161 1.00 74.94 176 ILE A N 1
ATOM 1326 C CA . ILE A 1 176 ? 13.919 -14.092 -8.410 1.00 74.94 176 ILE A CA 1
ATOM 1327 C C . ILE A 1 176 ? 13.593 -15.526 -8.807 1.00 74.94 176 ILE A C 1
ATOM 1329 O O . ILE A 1 176 ? 13.680 -15.877 -9.983 1.00 74.94 176 ILE A O 1
ATOM 1333 N N . ASP A 1 177 ? 13.257 -16.360 -7.822 1.00 73.94 177 ASP A N 1
ATOM 1334 C CA . ASP A 1 177 ? 12.768 -17.709 -8.086 1.00 73.94 177 ASP A CA 1
ATOM 1335 C C . ASP A 1 177 ? 11.564 -17.617 -9.042 1.00 73.94 177 ASP A C 1
ATOM 1337 O O . ASP A 1 177 ? 10.541 -17.055 -8.643 1.00 73.94 177 ASP A O 1
ATOM 1341 N N . PRO A 1 178 ? 11.643 -18.165 -10.271 1.00 73.19 178 PRO A N 1
ATOM 1342 C CA . PRO A 1 178 ? 10.540 -18.123 -11.231 1.00 73.19 178 PRO A CA 1
ATOM 1343 C C . PRO A 1 178 ? 9.258 -18.793 -10.712 1.00 73.19 178 PRO A C 1
ATOM 1345 O O . PRO A 1 178 ? 8.176 -18.576 -11.255 1.00 73.19 178 PRO A O 1
ATOM 1348 N N . ALA A 1 179 ? 9.357 -19.622 -9.665 1.00 74.38 179 ALA A N 1
ATOM 1349 C CA . ALA A 1 179 ? 8.205 -20.212 -8.992 1.00 74.38 179 ALA A CA 1
ATOM 1350 C C . ALA A 1 179 ? 7.426 -19.210 -8.118 1.00 74.38 179 ALA A C 1
ATOM 1352 O O . ALA A 1 179 ? 6.296 -19.504 -7.718 1.00 74.38 179 ALA A O 1
ATOM 1353 N N . ILE A 1 180 ? 8.005 -18.044 -7.815 1.00 73.75 180 ILE A N 1
ATOM 1354 C CA . ILE A 1 180 ? 7.370 -16.962 -7.064 1.00 73.75 180 ILE A CA 1
ATOM 1355 C C . ILE A 1 180 ? 6.929 -15.888 -8.069 1.00 73.75 180 ILE A C 1
ATOM 1357 O O . ILE A 1 180 ? 7.760 -15.105 -8.530 1.00 73.75 180 ILE A O 1
ATOM 1361 N N . PRO A 1 181 ? 5.634 -15.820 -8.423 1.00 72.31 181 PRO A N 1
ATOM 1362 C CA . PRO A 1 181 ? 5.159 -14.831 -9.381 1.00 72.31 181 PRO A CA 1
ATOM 1363 C C . PRO A 1 181 ? 5.322 -13.417 -8.815 1.00 72.31 181 PRO A C 1
ATOM 1365 O O . PRO A 1 181 ? 4.852 -13.122 -7.713 1.00 72.31 181 PRO A O 1
ATOM 1368 N N . ALA A 1 182 ? 5.959 -12.532 -9.582 1.00 81.69 182 ALA A N 1
ATOM 1369 C CA . ALA A 1 182 ? 5.980 -11.106 -9.279 1.00 81.69 182 ALA A CA 1
ATOM 1370 C C . ALA A 1 182 ? 4.673 -10.447 -9.754 1.00 81.69 182 ALA A C 1
ATOM 1372 O O . ALA A 1 182 ? 4.099 -10.849 -10.768 1.00 81.69 182 ALA A O 1
ATOM 1373 N N . ARG A 1 183 ? 4.187 -9.438 -9.021 1.00 78.62 183 ARG A N 1
ATOM 1374 C CA . ARG A 1 183 ? 2.944 -8.715 -9.333 1.00 78.62 183 ARG A CA 1
ATOM 1375 C C . ARG A 1 183 ? 2.994 -7.247 -8.931 1.00 78.62 183 ARG A C 1
ATOM 1377 O O . ARG A 1 183 ? 3.723 -6.933 -7.965 1.00 78.62 183 ARG A O 1
#

Sequence (183 aa):
LQIAGCHLAYTPPPEQMYPPGFQTSIKVEAVSQGLCGESRPHFFGGVATVVCKLLNQVRPTVAVFGEKDFQQLLVIKRMVRDLDMPVEIVGAPIVREADGLAMSSRNAYLSTDERATAGKLNKIISSMADRLSEGADASDVLNDGRMALESAGVSRVDYLEIRSETDLTPVLYGPIDPAIPAR